Protein AF-A0A660U4E1-F1 (afdb_monomer)

pLDDT: mean 91.74, std 9.11, range [37.91, 98.62]

Mean predicted aligned error: 4.83 Å

Foldseek 3Di:
DKKFKFWDDDQQQVVCVVVDPDQWWKWFDDPPDTRATAGDPHSVVQRDPRTQWMWTAAQFKIWIWHQDPVGTTIMMMGPDDDPPTHTDDMFPDKDKDKDWPAADWDDDPPDIAGADPVDGDGDDNNDDEPNVWTWMWIWIFGAHPVRDTDDIGTHDIDTDDDD

Structure (mmCIF, N/CA/C/O backbone):
data_AF-A0A660U4E1-F1
#
_entry.id   AF-A0A660U4E1-F1
#
loop_
_atom_site.group_PDB
_atom_site.id
_atom_site.type_symbol
_atom_site.label_atom_id
_atom_site.label_alt_id
_atom_site.label_comp_id
_atom_site.label_asym_id
_atom_site.label_entity_id
_atom_site.label_seq_id
_atom_site.pdbx_PDB_ins_code
_atom_site.Cartn_x
_atom_site.Cartn_y
_atom_site.Cartn_z
_atom_site.occupancy
_atom_site.B_iso_or_equiv
_atom_site.auth_seq_id
_atom_site.auth_comp_id
_atom_site.auth_asym_id
_atom_site.auth_atom_id
_atom_site.pdbx_PDB_model_num
ATOM 1 N N . MET A 1 1 ? -12.658 -15.047 7.550 1.00 88.12 1 MET A N 1
ATOM 2 C CA . MET A 1 1 ? -11.634 -14.166 8.146 1.00 88.12 1 MET A CA 1
ATOM 3 C C . MET A 1 1 ? -12.230 -12.772 8.230 1.00 88.12 1 MET A C 1
ATOM 5 O O . MET A 1 1 ? -13.040 -12.444 7.369 1.00 88.12 1 MET A O 1
ATOM 9 N N . GLU A 1 2 ? -11.910 -12.009 9.270 1.00 95.44 2 GLU A N 1
ATOM 10 C CA . GLU A 1 2 ? -12.381 -10.628 9.425 1.00 95.44 2 GLU A CA 1
ATOM 11 C C . GLU A 1 2 ? -11.271 -9.651 9.053 1.00 95.44 2 GLU A C 1
ATOM 13 O O . GLU A 1 2 ? -10.095 -9.973 9.184 1.00 95.44 2 GLU A O 1
ATOM 18 N N . GLY A 1 3 ? -11.659 -8.467 8.593 1.00 97.81 3 GLY A N 1
ATOM 19 C CA . GLY A 1 3 ? -10.744 -7.383 8.268 1.00 97.81 3 GLY A CA 1
ATOM 20 C C . GLY A 1 3 ? -10.979 -6.205 9.198 1.00 97.81 3 GLY A C 1
ATOM 21 O O . GLY A 1 3 ? -12.121 -5.870 9.518 1.00 97.81 3 GLY A O 1
ATOM 22 N N . TYR A 1 4 ? -9.904 -5.551 9.605 1.00 98.56 4 TYR A N 1
ATOM 23 C CA . TYR A 1 4 ? -9.933 -4.379 10.465 1.00 98.56 4 TYR A CA 1
ATOM 24 C C . TYR A 1 4 ? -9.342 -3.184 9.727 1.00 98.56 4 TYR A C 1
ATOM 26 O O . TYR A 1 4 ? -8.356 -3.304 8.995 1.00 98.56 4 TYR A O 1
ATOM 34 N N . VAL A 1 5 ? -9.975 -2.029 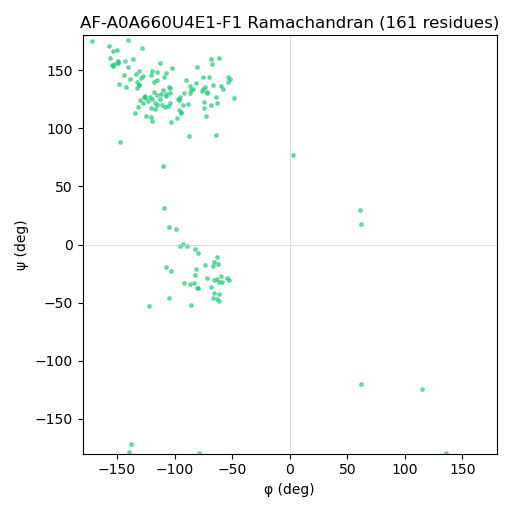9.912 1.00 98.44 5 VAL A N 1
ATOM 35 C CA . VAL A 1 5 ? -9.484 -0.738 9.437 1.00 98.44 5 VAL A CA 1
ATOM 36 C C . VAL A 1 5 ? -9.235 0.129 10.657 1.00 98.44 5 VAL A C 1
ATOM 38 O O . VAL A 1 5 ? -10.177 0.458 11.379 1.00 98.44 5 VAL A O 1
ATOM 41 N N . PHE A 1 6 ? -7.983 0.508 10.876 1.00 98.56 6 PHE A N 1
ATOM 42 C CA . PHE A 1 6 ? -7.576 1.357 11.989 1.00 98.56 6 PHE A CA 1
ATOM 43 C C . PHE A 1 6 ? -7.168 2.745 11.502 1.00 98.56 6 PHE A C 1
ATOM 45 O O . PHE A 1 6 ? -6.560 2.872 10.438 1.00 98.56 6 PHE A O 1
ATOM 52 N N . LYS A 1 7 ? -7.479 3.781 12.281 1.00 97.81 7 LYS A N 1
ATOM 53 C CA . LYS A 1 7 ? -6.928 5.127 12.111 1.00 97.81 7 LYS A CA 1
ATOM 54 C C . LYS A 1 7 ? -5.599 5.202 12.847 1.00 97.81 7 LYS A C 1
ATOM 56 O O . LYS A 1 7 ? -5.507 4.791 14.004 1.00 97.81 7 LYS A O 1
ATOM 61 N N . LEU A 1 8 ? -4.590 5.738 12.175 1.00 97.00 8 LEU A N 1
ATOM 62 C CA . LEU A 1 8 ? -3.287 6.006 12.767 1.00 97.00 8 LEU A CA 1
ATOM 63 C C . LEU A 1 8 ? -3.036 7.516 12.775 1.00 97.00 8 LEU A C 1
ATOM 65 O O . LEU A 1 8 ? -3.490 8.242 11.888 1.00 97.00 8 LEU A O 1
ATOM 69 N N . GLU A 1 9 ? -2.293 7.966 13.778 1.00 94.75 9 GLU A N 1
ATOM 70 C CA . GLU A 1 9 ? -1.783 9.329 13.908 1.00 94.75 9 GLU A CA 1
ATOM 71 C C . GLU A 1 9 ? -0.275 9.248 14.150 1.00 94.75 9 GLU A C 1
ATOM 73 O O . GLU A 1 9 ? 0.195 8.305 14.789 1.00 94.75 9 GLU A O 1
ATOM 78 N N . GLY A 1 10 ? 0.477 10.206 13.614 1.00 94.00 10 GLY A N 1
ATOM 79 C CA . GLY A 1 10 ? 1.934 10.233 13.721 1.00 94.00 10 GLY A CA 1
ATOM 80 C C . GLY A 1 10 ? 2.619 10.571 12.404 1.00 94.00 10 GLY A C 1
ATOM 81 O O . GLY A 1 10 ? 1.968 10.810 11.380 1.00 94.00 10 GLY A O 1
ATOM 82 N N . ASP A 1 11 ? 3.947 10.600 12.453 1.00 95.25 11 ASP A N 1
ATOM 83 C CA . ASP A 1 11 ? 4.773 10.822 11.277 1.00 95.25 11 ASP A CA 1
ATOM 84 C C . ASP A 1 11 ? 4.755 9.582 10.353 1.00 95.25 11 ASP A C 1
ATOM 86 O O . ASP A 1 11 ? 4.950 8.457 10.821 1.00 95.25 11 ASP A O 1
ATOM 90 N N . PRO A 1 12 ? 4.514 9.733 9.036 1.00 95.75 12 PRO A N 1
ATOM 91 C CA . PRO A 1 12 ? 4.459 8.589 8.133 1.00 95.75 12 PRO A CA 1
ATOM 92 C C . PRO A 1 12 ? 5.760 7.783 8.026 1.00 95.75 12 PRO A C 1
ATOM 94 O O . PRO A 1 12 ? 5.678 6.577 7.814 1.00 95.75 12 PRO A O 1
ATOM 97 N N . VAL A 1 13 ? 6.936 8.408 8.148 1.00 96.50 13 VAL A N 1
ATOM 98 C CA . VAL A 1 13 ? 8.230 7.703 8.100 1.00 96.50 13 VAL A CA 1
ATOM 99 C C . VAL A 1 13 ? 8.357 6.796 9.316 1.00 96.50 13 VAL A C 1
ATOM 101 O O . VAL A 1 13 ? 8.695 5.620 9.166 1.00 96.50 13 VAL A O 1
ATOM 104 N N . GLU A 1 14 ? 8.030 7.317 10.499 1.00 96.62 14 GLU A N 1
ATOM 105 C CA . GLU A 1 14 ? 8.022 6.544 11.744 1.00 96.62 14 GLU A CA 1
ATOM 106 C C . GLU A 1 14 ? 7.023 5.386 11.668 1.00 96.62 14 GLU A C 1
ATOM 108 O O . GLU A 1 14 ? 7.394 4.241 11.918 1.00 96.62 14 GLU A O 1
ATOM 113 N N . LEU A 1 15 ? 5.786 5.652 11.232 1.00 96.81 15 LEU A N 1
ATOM 114 C CA . LEU A 1 15 ? 4.754 4.621 11.101 1.00 96.81 15 LEU A CA 1
ATOM 115 C C . LEU A 1 15 ? 5.147 3.522 10.111 1.00 96.81 15 LEU A C 1
ATOM 117 O O . LEU A 1 15 ? 4.925 2.349 10.392 1.00 96.81 15 LEU A O 1
ATOM 121 N N . ILE A 1 16 ? 5.723 3.868 8.956 1.00 97.12 16 ILE A N 1
ATOM 122 C CA . ILE A 1 16 ? 6.190 2.866 7.988 1.00 97.12 16 ILE A CA 1
ATOM 123 C C . ILE A 1 16 ? 7.310 2.023 8.602 1.00 97.12 16 ILE A C 1
ATOM 125 O O . ILE A 1 16 ? 7.265 0.800 8.510 1.00 97.12 16 ILE A O 1
ATOM 129 N N . SER A 1 17 ? 8.285 2.667 9.243 1.00 95.38 17 SER A N 1
ATOM 130 C CA . SER A 1 17 ? 9.443 1.981 9.829 1.00 95.38 17 SER A CA 1
ATOM 131 C C . SER A 1 17 ? 9.057 1.068 10.993 1.00 95.38 17 SER A C 1
ATOM 133 O O . SER A 1 17 ? 9.707 0.061 11.232 1.00 95.38 17 SER A O 1
ATOM 135 N N . GLU A 1 18 ? 8.002 1.420 11.723 1.00 94.81 18 GLU A N 1
ATOM 136 C CA . GLU A 1 18 ? 7.478 0.625 12.830 1.00 94.81 18 GLU A CA 1
ATOM 137 C C . GLU A 1 18 ? 6.591 -0.536 12.358 1.00 94.81 18 GLU A C 1
ATOM 139 O O . GLU A 1 18 ? 6.586 -1.610 12.957 1.00 94.81 18 GLU A O 1
ATOM 144 N N . LEU A 1 19 ? 5.793 -0.319 11.310 1.00 95.62 19 LEU A N 1
ATOM 145 C CA . LEU A 1 19 ? 4.820 -1.304 10.843 1.00 95.62 19 LEU A CA 1
ATOM 146 C C . LEU A 1 19 ? 5.426 -2.380 9.950 1.00 95.62 19 LEU A C 1
ATOM 148 O O . LEU A 1 19 ? 4.824 -3.449 9.856 1.00 95.62 19 LEU A O 1
ATOM 152 N N . PHE A 1 20 ? 6.529 -2.101 9.262 1.00 95.12 20 PHE A N 1
ATOM 153 C CA . PHE A 1 20 ? 7.070 -2.982 8.234 1.00 95.12 20 PHE A CA 1
ATOM 154 C C . PHE A 1 20 ? 8.532 -3.327 8.525 1.00 95.12 20 PHE A C 1
ATOM 156 O O . PHE A 1 20 ? 9.413 -2.484 8.380 1.00 95.12 20 PHE A O 1
ATOM 163 N N . ASP A 1 21 ? 8.776 -4.591 8.879 1.00 79.50 21 ASP A N 1
ATOM 164 C CA . ASP A 1 21 ? 10.114 -5.108 9.194 1.00 79.50 21 ASP A CA 1
ATOM 165 C C . ASP A 1 21 ? 10.937 -5.435 7.930 1.00 79.50 21 ASP A C 1
ATOM 167 O O . ASP A 1 21 ? 12.146 -5.206 7.885 1.00 79.50 21 ASP A O 1
ATOM 171 N N . GLU A 1 22 ? 10.290 -5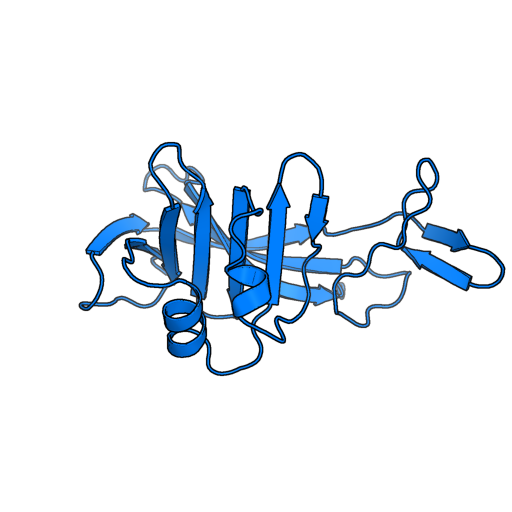.965 6.882 1.00 79.50 22 GLU A N 1
ATOM 172 C CA . GLU A 1 22 ? 10.940 -6.413 5.644 1.00 79.50 22 GLU A CA 1
ATOM 173 C C . GLU A 1 22 ? 10.404 -5.654 4.425 1.00 79.50 22 GLU A C 1
ATOM 175 O O . GLU A 1 22 ? 9.223 -5.748 4.098 1.00 79.50 22 GLU A O 1
ATOM 180 N N . ARG A 1 23 ? 11.307 -4.915 3.758 1.00 87.62 23 ARG A N 1
ATOM 181 C CA . ARG A 1 23 ? 11.184 -4.212 2.460 1.00 87.62 23 ARG A CA 1
ATOM 182 C C . ARG A 1 23 ? 9.783 -4.301 1.812 1.00 87.62 23 ARG A C 1
ATOM 184 O O . ARG A 1 23 ? 9.599 -5.069 0.858 1.00 87.62 23 ARG A O 1
ATOM 191 N N . PRO A 1 24 ? 8.797 -3.525 2.300 1.00 96.12 24 PRO A N 1
ATOM 192 C CA . PRO A 1 24 ? 7.418 -3.647 1.849 1.00 96.12 24 PRO A CA 1
ATOM 193 C C . PRO A 1 24 ? 7.292 -3.192 0.400 1.00 96.12 24 PRO A C 1
ATOM 195 O O . PRO A 1 24 ? 8.121 -2.438 -0.113 1.00 96.12 24 PRO A O 1
ATOM 198 N N . PHE A 1 25 ? 6.229 -3.608 -0.279 1.00 96.88 25 PHE A N 1
ATOM 199 C CA . PHE A 1 25 ? 5.884 -2.993 -1.552 1.00 96.88 25 PHE A CA 1
ATOM 200 C C . PHE A 1 25 ? 5.149 -1.685 -1.314 1.00 96.88 25 PHE A C 1
ATOM 202 O O . PHE A 1 25 ? 4.449 -1.499 -0.321 1.00 96.88 25 PHE A O 1
ATOM 209 N N . TRP A 1 26 ? 5.263 -0.773 -2.267 1.00 97.88 26 TRP A N 1
ATOM 210 C CA . TRP A 1 26 ? 4.489 0.449 -2.233 1.00 97.88 26 TRP A CA 1
ATOM 211 C C . TRP A 1 26 ? 4.172 0.955 -3.628 1.00 97.88 26 TRP A C 1
ATOM 213 O O . TRP A 1 26 ? 4.861 0.650 -4.601 1.00 97.88 26 TRP A O 1
ATOM 223 N N . PHE A 1 27 ? 3.117 1.750 -3.718 1.00 97.19 27 PHE A N 1
ATOM 224 C CA . PHE A 1 27 ? 2.838 2.576 -4.882 1.00 97.19 27 PHE A CA 1
ATOM 225 C C . PHE A 1 27 ? 2.244 3.903 -4.436 1.00 97.19 27 PHE A C 1
ATOM 227 O O . PHE A 1 27 ? 1.660 4.019 -3.355 1.00 97.19 27 PHE A O 1
ATOM 234 N N . ALA A 1 28 ? 2.356 4.902 -5.302 1.00 97.62 28 ALA A N 1
ATOM 235 C CA . ALA A 1 28 ? 1.821 6.220 -5.027 1.00 97.62 28 ALA A CA 1
ATOM 236 C C . ALA A 1 28 ? 1.395 6.924 -6.309 1.00 97.62 28 ALA A C 1
ATOM 238 O O . ALA A 1 28 ? 1.883 6.622 -7.402 1.00 97.62 28 ALA A O 1
ATOM 239 N N . TRP A 1 29 ? 0.479 7.873 -6.185 1.00 96.44 29 TRP A N 1
ATOM 240 C CA . TRP A 1 29 ? 0.138 8.748 -7.295 1.00 96.44 29 TRP A CA 1
ATOM 241 C C . TRP A 1 29 ? -0.289 10.130 -6.813 1.00 96.44 29 TRP A C 1
ATOM 243 O O . TRP A 1 29 ? -0.674 10.330 -5.659 1.00 96.44 29 TRP A O 1
ATOM 253 N N . ASN A 1 30 ? -0.171 11.081 -7.724 1.00 95.62 30 ASN A N 1
ATOM 254 C CA . ASN A 1 30 ? -0.824 12.378 -7.686 1.00 95.62 30 ASN A CA 1
ATOM 255 C C . ASN A 1 30 ? -1.298 12.716 -9.109 1.00 95.62 30 ASN A C 1
ATOM 257 O O . ASN A 1 30 ? -1.087 11.928 -10.036 1.00 95.62 30 ASN A O 1
ATOM 261 N N . GLU A 1 31 ? -1.900 13.884 -9.302 1.00 92.62 31 GLU A N 1
ATOM 262 C CA . GLU A 1 31 ? -2.397 14.319 -10.617 1.00 92.62 31 GLU A CA 1
ATOM 263 C C . GLU A 1 31 ? -1.349 14.266 -11.755 1.00 92.62 31 GLU A C 1
ATOM 265 O O . GLU A 1 31 ? -1.693 14.007 -12.906 1.00 92.62 31 GLU A O 1
ATOM 270 N N . LEU A 1 32 ? -0.063 14.462 -11.448 1.00 92.00 32 LEU A N 1
ATOM 271 C CA . LEU A 1 32 ? 1.016 14.606 -12.434 1.00 92.00 32 LEU A CA 1
ATOM 272 C C . LEU A 1 32 ? 1.894 13.357 -12.596 1.00 92.00 32 LEU A C 1
ATOM 274 O O . LEU A 1 32 ? 2.576 13.205 -13.612 1.00 92.00 32 LEU A O 1
ATOM 278 N N . LYS A 1 33 ? 1.939 12.472 -11.596 1.00 91.75 33 LYS A N 1
ATOM 279 C CA . LYS A 1 33 ? 2.855 11.326 -11.559 1.00 91.75 33 LYS A CA 1
ATOM 280 C C . LYS A 1 33 ? 2.229 10.094 -10.917 1.00 91.75 33 LYS A C 1
ATOM 282 O O . LYS A 1 33 ? 1.511 10.156 -9.926 1.00 91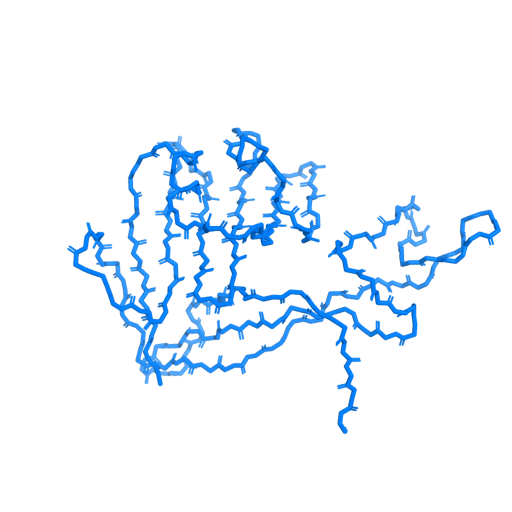.75 33 LYS A O 1
ATOM 287 N N . ILE A 1 34 ? 2.625 8.942 -11.453 1.00 91.56 34 ILE A N 1
ATOM 288 C CA . ILE A 1 34 ? 2.345 7.617 -10.896 1.00 91.56 34 ILE A CA 1
ATOM 289 C C . ILE A 1 34 ? 3.681 6.919 -10.631 1.00 91.56 34 ILE A C 1
ATOM 291 O O . ILE A 1 34 ? 4.517 6.795 -11.539 1.00 91.56 34 ILE A O 1
ATOM 295 N N . LYS A 1 35 ? 3.848 6.446 -9.394 1.00 94.50 35 LYS A N 1
ATOM 296 C CA . LYS A 1 35 ? 4.833 5.450 -8.974 1.00 94.50 35 LYS A CA 1
ATOM 297 C C . LYS A 1 35 ? 4.149 4.087 -9.015 1.00 94.50 35 LYS A C 1
ATOM 299 O O . LYS A 1 35 ? 3.207 3.839 -8.266 1.00 94.50 35 LYS A O 1
ATOM 304 N N . LEU A 1 36 ? 4.595 3.228 -9.929 1.00 94.12 36 LEU A N 1
ATOM 305 C CA . LEU A 1 36 ? 4.105 1.853 -10.013 1.00 94.12 36 LEU A CA 1
ATOM 306 C C . LEU A 1 36 ? 4.554 1.048 -8.785 1.00 94.12 36 LEU A C 1
ATOM 308 O O . LEU A 1 36 ? 5.572 1.408 -8.188 1.00 94.12 36 LEU A O 1
ATOM 312 N N . PRO A 1 37 ? 3.825 -0.029 -8.433 1.00 94.56 37 PRO A N 1
ATOM 313 C CA . PRO A 1 37 ? 4.223 -0.931 -7.364 1.00 94.56 37 PRO A CA 1
ATOM 314 C C . PRO A 1 37 ? 5.683 -1.358 -7.484 1.00 94.56 37 PRO A C 1
ATOM 316 O O . PRO A 1 37 ? 6.087 -1.858 -8.527 1.00 94.56 37 PRO A O 1
ATOM 319 N N . SER A 1 38 ? 6.466 -1.163 -6.432 1.00 94.44 38 SER A N 1
ATOM 320 C CA . SER A 1 38 ? 7.836 -1.666 -6.321 1.00 94.44 38 SER A CA 1
ATOM 321 C C . SER A 1 38 ? 8.194 -1.858 -4.849 1.00 94.44 38 SER A C 1
ATOM 323 O O . SER A 1 38 ? 7.491 -1.313 -3.996 1.00 94.44 38 SER A O 1
ATOM 325 N N . PRO A 1 39 ? 9.286 -2.566 -4.525 1.00 95.44 39 PRO A N 1
ATOM 326 C CA . PRO A 1 39 ? 9.847 -2.524 -3.181 1.00 95.44 39 PRO A CA 1
ATOM 327 C C . PRO A 1 39 ? 10.114 -1.077 -2.729 1.00 95.44 39 PRO A C 1
ATOM 329 O O . PRO A 1 39 ? 10.444 -0.212 -3.551 1.00 95.44 39 PRO A O 1
ATOM 332 N N . LEU A 1 40 ? 9.908 -0.816 -1.440 1.00 95.62 40 LEU A N 1
ATOM 333 C CA . LEU A 1 40 ? 10.193 0.444 -0.763 1.00 95.62 40 LEU A CA 1
ATOM 334 C C . LEU A 1 40 ? 11.577 0.352 -0.127 1.00 95.62 40 LEU A C 1
ATOM 336 O O . LEU A 1 40 ? 11.785 -0.443 0.786 1.00 95.62 40 LEU A O 1
ATOM 340 N N . ASP A 1 41 ? 12.507 1.159 -0.627 1.00 92.06 41 ASP A N 1
ATOM 341 C CA . ASP A 1 41 ? 13.885 1.202 -0.125 1.00 92.06 41 ASP A CA 1
ATOM 342 C C . ASP A 1 41 ? 14.076 2.259 0.964 1.00 92.06 41 ASP A C 1
ATOM 344 O O . ASP A 1 41 ? 14.853 2.058 1.893 1.00 92.06 41 ASP A O 1
ATOM 348 N N . ASP A 1 42 ? 13.347 3.370 0.858 1.00 94.31 42 ASP A N 1
ATOM 349 C CA . ASP A 1 42 ? 13.407 4.493 1.788 1.00 94.31 42 ASP A CA 1
ATOM 350 C C . ASP A 1 42 ? 11.983 4.951 2.152 1.00 94.31 42 ASP A C 1
ATOM 352 O O . ASP A 1 42 ? 11.273 5.485 1.289 1.00 94.31 42 ASP A O 1
ATOM 356 N N . PRO A 1 43 ? 11.546 4.787 3.417 1.00 95.50 43 PRO A N 1
ATOM 357 C CA . PRO A 1 43 ? 10.250 5.272 3.884 1.00 95.50 43 PRO A CA 1
ATOM 358 C C . PRO A 1 43 ? 10.007 6.766 3.629 1.00 95.50 43 PRO A C 1
ATOM 360 O O . PRO A 1 43 ? 8.859 7.168 3.413 1.00 95.50 43 PRO A O 1
ATOM 363 N N . ALA A 1 44 ? 11.060 7.591 3.582 1.00 95.69 44 ALA A N 1
ATOM 364 C CA . ALA A 1 44 ? 10.930 9.012 3.283 1.00 95.69 44 ALA A CA 1
ATOM 365 C C . ALA A 1 44 ? 10.374 9.263 1.872 1.00 95.69 44 ALA A C 1
ATOM 367 O O . ALA A 1 44 ? 9.647 10.237 1.673 1.00 95.69 44 ALA A O 1
ATOM 368 N N . GLU A 1 45 ? 10.626 8.375 0.900 1.00 94.81 45 GLU A N 1
ATOM 369 C CA . GLU A 1 45 ? 10.088 8.495 -0.462 1.00 94.81 45 GLU A CA 1
ATOM 370 C C . GLU A 1 45 ? 8.557 8.346 -0.487 1.00 94.81 45 GLU A C 1
ATOM 372 O O . GLU A 1 45 ? 7.853 9.113 -1.158 1.00 94.81 45 GLU A O 1
ATOM 377 N N . ALA A 1 46 ? 8.040 7.389 0.286 1.00 94.75 46 ALA A N 1
ATOM 378 C CA . ALA A 1 46 ? 6.610 7.161 0.466 1.00 94.75 46 ALA A CA 1
ATOM 379 C C . ALA A 1 46 ? 5.955 8.261 1.319 1.00 94.75 46 ALA A C 1
ATOM 381 O O . ALA A 1 46 ? 4.791 8.592 1.111 1.00 94.75 46 ALA A O 1
ATOM 382 N N . ALA A 1 47 ? 6.697 8.887 2.235 1.00 93.25 47 ALA A N 1
ATOM 383 C CA . ALA A 1 47 ? 6.192 9.950 3.101 1.00 93.25 47 ALA A CA 1
ATOM 384 C C . ALA A 1 47 ? 6.168 11.352 2.457 1.00 93.25 47 ALA A C 1
ATOM 386 O O . ALA A 1 47 ? 5.659 12.294 3.073 1.00 93.25 47 ALA A O 1
ATOM 387 N N . ARG A 1 48 ? 6.660 11.529 1.223 1.00 92.75 48 ARG A N 1
ATOM 388 C CA . ARG A 1 48 ? 6.711 12.840 0.539 1.00 92.75 48 ARG A CA 1
ATOM 389 C C . ARG A 1 48 ? 5.342 13.506 0.394 1.00 92.75 48 ARG A C 1
ATOM 391 O O . A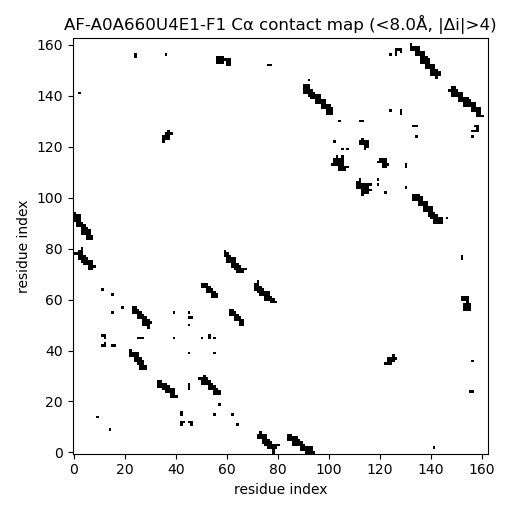RG A 1 48 ? 4.375 12.878 -0.033 1.00 92.75 48 ARG A O 1
ATOM 398 N N . GLU A 1 49 ? 5.267 14.800 0.705 1.00 88.00 49 GLU A N 1
ATOM 399 C CA . GLU A 1 49 ? 4.027 15.607 0.689 1.00 88.00 49 GLU A CA 1
ATOM 400 C C . GLU A 1 49 ? 3.396 15.808 -0.692 1.00 88.00 49 GLU A C 1
ATOM 402 O O . GLU A 1 49 ? 2.227 16.185 -0.800 1.00 88.00 49 GLU A O 1
ATOM 407 N N . ASP A 1 50 ? 4.148 15.528 -1.755 1.00 92.62 50 ASP A N 1
ATOM 408 C CA . ASP A 1 50 ? 3.672 15.672 -3.123 1.00 92.62 50 ASP A CA 1
ATOM 409 C C . ASP A 1 50 ? 2.790 14.507 -3.594 1.00 92.62 50 ASP A C 1
ATOM 411 O O . ASP A 1 50 ? 2.207 14.605 -4.669 1.00 92.62 50 ASP A O 1
ATOM 415 N N . TRP A 1 51 ? 2.654 13.426 -2.822 1.00 96.31 51 TRP A N 1
ATOM 416 C CA . TRP A 1 51 ? 1.722 12.340 -3.129 1.00 96.31 51 TRP A CA 1
ATOM 417 C C . TRP A 1 51 ? 0.302 12.632 -2.631 1.00 96.31 51 TRP A C 1
ATOM 419 O O . TRP A 1 51 ? 0.103 12.994 -1.470 1.00 96.31 51 TRP A O 1
ATOM 429 N N . ASP A 1 52 ? -0.694 12.393 -3.487 1.00 97.00 52 ASP A N 1
ATOM 430 C CA . ASP A 1 52 ? -2.107 12.471 -3.096 1.00 97.00 52 ASP A CA 1
ATOM 431 C C . ASP A 1 52 ? -2.566 11.169 -2.430 1.00 97.00 52 ASP A C 1
ATOM 433 O O . ASP A 1 52 ? -3.387 11.176 -1.509 1.00 97.00 52 ASP A O 1
ATOM 437 N N . LEU A 1 53 ? -2.008 10.041 -2.870 1.00 97.38 53 LEU A N 1
ATOM 438 C CA . LEU A 1 53 ? -2.248 8.727 -2.296 1.00 97.38 53 LEU A CA 1
ATOM 439 C C . LEU A 1 53 ? -0.964 7.911 -2.292 1.00 97.38 53 LEU A C 1
ATOM 441 O O . LEU A 1 53 ? -0.274 7.816 -3.306 1.00 97.38 53 LEU A O 1
ATOM 445 N N . VAL A 1 54 ? -0.718 7.253 -1.168 1.00 98.31 54 VAL A N 1
ATOM 446 C CA . VAL A 1 54 ? 0.371 6.303 -0.962 1.00 98.31 54 VAL A CA 1
ATOM 447 C C . VAL A 1 54 ? -0.214 5.046 -0.346 1.00 98.31 54 VAL A C 1
ATOM 449 O O . VAL A 1 54 ? -1.056 5.118 0.557 1.00 98.31 54 VAL A O 1
ATOM 452 N N . ARG A 1 55 ? 0.227 3.889 -0.832 1.00 98.38 55 ARG A N 1
ATOM 453 C CA . ARG A 1 55 ? -0.009 2.605 -0.177 1.00 98.38 55 ARG A CA 1
ATOM 454 C C . ARG A 1 55 ? 1.309 1.904 0.041 1.00 98.38 55 ARG A C 1
ATOM 456 O O . ARG A 1 55 ? 2.043 1.737 -0.925 1.00 98.38 55 ARG A O 1
ATOM 463 N N . VAL A 1 56 ? 1.555 1.476 1.269 1.00 98.44 56 VAL A N 1
ATOM 464 C CA . VAL A 1 56 ? 2.683 0.625 1.657 1.00 98.44 56 VAL A CA 1
ATOM 465 C C . VAL A 1 56 ? 2.093 -0.668 2.194 1.00 98.44 56 VAL A C 1
ATOM 467 O O . VAL A 1 56 ? 1.137 -0.615 2.964 1.00 98.44 56 VAL A O 1
ATOM 470 N N . PHE A 1 57 ? 2.571 -1.817 1.739 1.00 98.06 57 PHE A N 1
ATOM 471 C CA . PHE A 1 57 ? 1.929 -3.089 2.035 1.00 98.06 57 PHE A CA 1
ATOM 472 C C . PHE A 1 57 ? 2.880 -4.280 2.006 1.00 98.06 57 PHE A C 1
ATOM 474 O O . PHE A 1 57 ? 3.877 -4.298 1.281 1.00 98.06 57 PHE A O 1
ATOM 481 N N . ASP A 1 58 ? 2.490 -5.296 2.765 1.00 96.88 58 ASP A N 1
ATOM 482 C CA . ASP A 1 58 ? 3.060 -6.636 2.789 1.00 96.88 58 ASP A CA 1
ATOM 483 C C . ASP A 1 58 ? 1.932 -7.684 2.859 1.00 96.88 58 ASP A C 1
ATOM 485 O O . ASP A 1 58 ? 0.738 -7.371 2.764 1.00 96.88 58 ASP A O 1
ATOM 489 N N . ASP A 1 59 ? 2.297 -8.951 3.052 1.00 95.56 59 ASP A N 1
ATOM 490 C CA . ASP A 1 59 ? 1.332 -10.047 3.085 1.00 95.56 59 ASP A CA 1
ATOM 491 C C . ASP A 1 59 ? 0.263 -9.901 4.187 1.00 95.56 59 ASP A C 1
ATOM 493 O O . ASP A 1 59 ? -0.857 -10.377 3.993 1.00 95.56 59 ASP A O 1
ATOM 497 N N . GLY A 1 60 ? 0.543 -9.208 5.296 1.00 95.88 60 GLY A N 1
ATOM 498 C CA . GLY A 1 60 ? -0.342 -9.098 6.463 1.00 95.88 60 GLY A CA 1
ATOM 499 C C . GLY A 1 60 ? -1.018 -7.738 6.664 1.00 95.88 60 GLY A C 1
ATOM 500 O O . GLY A 1 60 ? -2.017 -7.652 7.387 1.00 95.88 60 GLY A O 1
ATOM 501 N N . ARG A 1 61 ? -0.510 -6.658 6.059 1.00 96.94 61 ARG A N 1
ATOM 502 C CA . ARG A 1 61 ? -1.039 -5.307 6.300 1.00 96.94 61 ARG A CA 1
ATOM 503 C C . ARG A 1 61 ? -0.841 -4.345 5.127 1.00 96.94 61 ARG A C 1
ATOM 505 O O . ARG A 1 61 ? 0.062 -4.489 4.313 1.00 96.94 61 ARG A O 1
ATOM 512 N N . GLU A 1 62 ? -1.696 -3.328 5.051 1.00 98.50 62 GLU A N 1
ATOM 513 C CA . GLU A 1 62 ? -1.568 -2.192 4.129 1.00 98.50 62 GLU A CA 1
ATOM 514 C C . GLU A 1 62 ? -1.771 -0.883 4.889 1.00 98.50 62 GLU A C 1
ATOM 516 O O . GLU A 1 62 ? -2.858 -0.614 5.403 1.00 98.50 62 GLU A O 1
ATOM 521 N N . LEU A 1 63 ? -0.748 -0.037 4.899 1.00 98.50 63 LEU A N 1
ATOM 522 C CA . LEU A 1 63 ? -0.837 1.349 5.324 1.00 98.50 63 LEU A CA 1
ATOM 523 C C . LEU A 1 63 ? -1.259 2.214 4.134 1.00 98.50 63 LEU A C 1
ATOM 525 O O . LEU A 1 63 ? -0.662 2.159 3.057 1.00 98.50 63 LEU A O 1
ATOM 529 N N . ARG A 1 64 ? -2.273 3.054 4.329 1.00 98.19 64 ARG A N 1
ATOM 530 C CA . ARG A 1 64 ? -2.716 4.056 3.360 1.00 98.19 64 ARG A CA 1
ATOM 531 C C . ARG A 1 64 ? -2.506 5.437 3.922 1.00 98.19 64 ARG A C 1
ATOM 533 O O . ARG A 1 64 ? -3.023 5.750 4.988 1.00 98.19 64 ARG A O 1
ATOM 540 N N . ILE A 1 65 ? -1.847 6.280 3.146 1.00 97.94 65 ILE A N 1
ATOM 541 C CA . ILE A 1 65 ? -1.705 7.700 3.438 1.00 97.94 65 ILE A CA 1
ATOM 542 C C . ILE A 1 65 ? -2.404 8.436 2.304 1.00 97.94 65 ILE A C 1
ATOM 544 O O . ILE A 1 65 ? -2.090 8.235 1.131 1.00 97.94 65 ILE A O 1
ATOM 548 N N . VAL A 1 66 ? -3.398 9.247 2.645 1.00 96.88 66 VAL A N 1
ATOM 549 C CA . VAL A 1 66 ? -4.196 9.989 1.666 1.00 96.88 66 VAL A CA 1
ATOM 550 C C . VAL A 1 66 ? -4.178 11.458 2.036 1.00 96.88 66 VAL A C 1
ATOM 552 O O . VAL A 1 66 ? -4.516 11.820 3.166 1.00 96.88 66 VAL A O 1
ATOM 555 N N . LYS A 1 67 ? -3.802 12.302 1.079 1.00 95.25 67 LYS A N 1
ATOM 556 C CA . LYS A 1 67 ? -3.843 13.751 1.221 1.00 95.25 67 LYS A CA 1
ATOM 557 C C . LYS A 1 67 ? -5.289 14.229 1.328 1.00 95.25 67 LYS A C 1
ATOM 559 O O . LYS A 1 67 ? -6.181 13.767 0.617 1.00 95.25 67 LYS A O 1
ATOM 564 N N . ARG A 1 68 ? -5.521 15.155 2.248 1.00 92.31 68 ARG A N 1
ATOM 565 C CA . ARG A 1 68 ? -6.796 15.819 2.524 1.00 92.31 68 ARG A CA 1
ATOM 566 C C . ARG A 1 68 ? -6.576 17.330 2.510 1.00 92.31 68 ARG A C 1
ATOM 568 O O . ARG A 1 68 ? -5.440 17.796 2.502 1.00 92.31 68 ARG A O 1
ATOM 575 N N . SER A 1 69 ? -7.664 18.095 2.529 1.00 87.38 69 SER A N 1
ATOM 576 C CA . SER A 1 69 ? -7.603 19.558 2.642 1.00 87.38 69 SER A CA 1
ATOM 577 C C . SER A 1 69 ? -6.884 20.025 3.914 1.00 87.38 69 SER A C 1
ATOM 579 O O . SER A 1 69 ? -6.214 21.048 3.883 1.00 87.38 69 SER A O 1
ATOM 581 N N . GLU A 1 70 ? -6.986 19.259 5.005 1.00 86.00 70 GLU A N 1
ATOM 582 C CA . GLU A 1 70 ? -6.425 19.583 6.328 1.00 86.00 70 GLU A CA 1
ATOM 583 C C . GLU A 1 70 ? -5.232 18.682 6.708 1.00 86.00 70 GLU A C 1
ATOM 585 O O . GLU A 1 70 ? -5.022 18.363 7.873 1.00 86.00 70 GLU A O 1
ATOM 590 N N . GLY A 1 71 ? -4.453 18.222 5.723 1.00 88.56 71 GLY A N 1
ATOM 591 C CA . GLY A 1 71 ? -3.267 17.391 5.955 1.00 88.56 71 GLY A CA 1
ATOM 592 C C . GLY A 1 71 ? -3.418 15.981 5.395 1.00 88.56 71 GLY A C 1
ATOM 593 O O . GLY A 1 71 ? -3.650 15.808 4.198 1.00 88.56 71 GLY A O 1
ATOM 594 N N . ARG A 1 72 ? -3.245 14.951 6.230 1.00 92.44 72 ARG A N 1
ATOM 595 C CA . ARG A 1 72 ? -3.239 13.543 5.798 1.00 92.44 72 ARG A CA 1
ATOM 596 C C . ARG A 1 72 ? -4.139 12.680 6.663 1.00 92.44 72 ARG A C 1
ATOM 598 O O . ARG A 1 72 ? -4.108 12.764 7.883 1.00 92.44 72 ARG A O 1
ATOM 605 N N . SER A 1 73 ? -4.895 11.797 6.017 1.00 95.62 73 SER A N 1
ATOM 606 C CA . SER A 1 73 ? -5.544 10.674 6.692 1.00 95.62 73 SER A CA 1
ATOM 607 C C . SER A 1 73 ? -4.686 9.428 6.524 1.00 95.62 73 SER A C 1
ATOM 609 O O . SER A 1 73 ? -4.401 9.053 5.381 1.00 95.62 73 SER A O 1
ATOM 611 N N . ILE A 1 74 ? -4.319 8.793 7.637 1.00 97.56 74 ILE A N 1
ATOM 612 C CA . ILE A 1 74 ? -3.544 7.553 7.659 1.00 97.56 74 ILE A CA 1
ATOM 613 C C . ILE A 1 74 ? -4.429 6.431 8.198 1.00 97.56 74 ILE A C 1
ATOM 615 O O . ILE A 1 74 ? -5.011 6.556 9.277 1.00 97.56 74 ILE A O 1
ATOM 619 N N . CYS A 1 75 ? -4.559 5.342 7.443 1.00 97.88 75 CYS A N 1
ATOM 620 C CA . CYS A 1 75 ? -5.249 4.151 7.923 1.00 97.88 75 CYS A CA 1
ATOM 621 C C . CYS A 1 75 ? -4.473 2.871 7.641 1.00 97.88 75 CYS A C 1
ATOM 623 O O . CYS A 1 75 ? -3.801 2.749 6.620 1.00 97.88 75 CYS A O 1
ATOM 625 N N . LEU A 1 76 ? -4.597 1.916 8.554 1.00 98.56 76 LEU A N 1
ATOM 626 C CA . LEU A 1 76 ? -4.029 0.584 8.437 1.00 98.56 76 LEU A CA 1
ATOM 627 C C . LEU A 1 76 ? -5.150 -0.414 8.179 1.00 98.56 76 LEU A C 1
ATOM 629 O O . LEU A 1 76 ? -6.145 -0.439 8.903 1.00 98.56 76 LEU A O 1
ATOM 633 N N . LEU A 1 77 ? -4.982 -1.240 7.155 1.00 98.62 77 LEU A N 1
ATOM 634 C CA . LEU A 1 77 ? -5.834 -2.386 6.886 1.00 98.62 77 LEU A CA 1
ATOM 635 C C . LEU A 1 77 ? -5.059 -3.653 7.211 1.00 98.62 77 LEU A C 1
ATOM 637 O O . LEU A 1 77 ? -3.960 -3.845 6.699 1.00 98.62 77 LEU A O 1
ATOM 641 N N . THR A 1 78 ? -5.646 -4.522 8.022 1.00 98.00 78 THR A N 1
ATOM 642 C CA . THR A 1 78 ? -5.054 -5.813 8.392 1.00 98.00 78 THR A CA 1
ATOM 643 C C . THR A 1 78 ? -6.151 -6.782 8.820 1.00 98.00 78 THR A C 1
ATOM 645 O O . THR A 1 78 ? -7.272 -6.363 9.112 1.00 98.00 78 THR A O 1
ATOM 648 N N . GLU A 1 79 ? -5.865 -8.074 8.802 1.00 97.56 79 GLU A N 1
ATOM 649 C CA . GLU A 1 79 ? -6.725 -9.115 9.358 1.00 97.56 79 GLU A CA 1
ATOM 650 C C . GLU A 1 79 ? -6.361 -9.454 10.818 1.00 97.56 79 GLU A C 1
ATOM 652 O O . GLU A 1 79 ? -7.026 -10.277 11.449 1.00 97.56 79 GLU A O 1
ATOM 657 N N . GLU A 1 80 ? -5.354 -8.780 11.387 1.00 95.88 80 GLU A N 1
ATOM 658 C CA . GLU A 1 80 ? -4.970 -8.900 12.794 1.00 95.88 80 GLU A CA 1
ATOM 659 C C . GLU A 1 80 ? -5.620 -7.801 13.657 1.00 95.88 80 GLU A C 1
ATOM 661 O O . GLU A 1 80 ? -5.497 -6.608 13.360 1.00 95.88 80 GLU A O 1
ATOM 666 N N . PRO A 1 81 ? -6.323 -8.155 14.746 1.00 93.81 81 PRO A N 1
ATOM 667 C CA . PRO A 1 81 ? -6.881 -7.163 15.652 1.00 93.81 81 PRO A CA 1
ATOM 668 C C . PRO A 1 81 ? -5.768 -6.457 16.438 1.00 93.81 81 PRO A C 1
ATOM 670 O O . PRO A 1 81 ? -4.801 -7.075 16.875 1.00 93.81 81 PRO A O 1
ATOM 673 N N . SER A 1 82 ? -5.950 -5.164 16.697 1.00 91.00 82 SER A N 1
ATOM 674 C CA . SER A 1 82 ? -5.034 -4.351 17.496 1.00 91.00 82 SER A CA 1
ATOM 675 C C . SER A 1 82 ? -5.813 -3.535 18.521 1.00 91.00 82 SER A C 1
ATOM 677 O O . SER A 1 82 ? -6.829 -2.926 18.196 1.00 91.00 82 SER A O 1
ATOM 679 N N . GLY A 1 83 ? -5.330 -3.519 19.766 1.00 89.00 83 GLY A N 1
ATOM 680 C CA . GLY A 1 83 ? -5.833 -2.631 20.822 1.00 89.00 83 GLY A CA 1
ATOM 681 C C . GLY A 1 83 ? -5.112 -1.282 20.878 1.00 89.00 83 GLY A C 1
ATOM 682 O O . GLY A 1 83 ? -5.421 -0.462 21.736 1.00 89.00 83 GLY A O 1
ATOM 683 N N . ARG A 1 84 ? -4.121 -1.067 20.004 1.00 92.69 84 ARG A N 1
ATOM 684 C CA . ARG A 1 84 ? -3.254 0.116 20.021 1.00 92.69 84 ARG A CA 1
ATOM 685 C C . ARG A 1 84 ? -3.836 1.299 19.252 1.00 92.69 84 ARG A C 1
ATOM 687 O O . ARG A 1 84 ? -3.581 2.442 19.615 1.00 92.69 84 ARG A O 1
ATOM 694 N N . TRP A 1 85 ? -4.561 1.025 18.174 1.00 95.12 85 TRP A N 1
ATOM 695 C CA . TRP A 1 85 ? -5.030 2.038 17.231 1.00 95.12 85 TRP A CA 1
ATOM 696 C C . TRP A 1 85 ? -6.550 2.168 17.273 1.00 95.12 85 TRP A C 1
ATOM 698 O O . TRP A 1 85 ? -7.260 1.233 17.645 1.00 95.12 85 TRP A O 1
ATOM 708 N N . GLU A 1 86 ? -7.061 3.328 16.869 1.00 96.94 86 GLU A N 1
ATOM 709 C CA . GLU A 1 86 ? -8.500 3.580 16.824 1.00 96.94 86 GLU A CA 1
ATOM 710 C C . GLU A 1 86 ? -9.147 2.717 15.732 1.00 96.94 86 GLU A C 1
ATOM 712 O O . GLU A 1 86 ? -8.810 2.829 14.553 1.00 96.94 86 GLU A O 1
ATOM 717 N N . LEU A 1 87 ? -10.090 1.853 16.108 1.00 97.94 87 LEU A N 1
ATOM 718 C CA . LEU A 1 87 ? -10.848 1.045 15.156 1.00 97.94 87 LEU A CA 1
ATOM 719 C C . LEU A 1 87 ? -11.882 1.915 14.425 1.00 97.94 87 LEU A C 1
ATOM 721 O O . LEU A 1 87 ? -12.826 2.401 15.041 1.00 97.94 87 LEU A O 1
ATOM 725 N N . ILE A 1 88 ? -11.742 2.040 13.104 1.00 96.88 88 ILE A N 1
ATOM 726 C CA . ILE A 1 88 ? -12.702 2.737 12.234 1.00 96.88 88 ILE A CA 1
ATOM 727 C C . ILE A 1 88 ? -13.825 1.787 11.815 1.00 96.88 88 ILE A C 1
ATOM 729 O O . ILE A 1 88 ? -15.005 2.113 11.917 1.00 96.88 88 ILE A O 1
ATOM 733 N N . GLU A 1 89 ? -13.463 0.617 11.287 1.00 97.31 89 GLU A N 1
ATOM 734 C CA . GLU A 1 89 ? -14.427 -0.320 10.708 1.00 97.31 89 GLU A CA 1
ATOM 735 C C . GLU A 1 89 ? -13.949 -1.761 10.913 1.00 97.31 89 GLU A C 1
ATOM 737 O O . GLU A 1 89 ? -12.770 -2.079 10.738 1.00 97.31 89 GLU A O 1
ATOM 742 N N . ARG A 1 90 ? -14.886 -2.645 11.269 1.00 97.88 90 ARG A N 1
ATOM 743 C CA . ARG A 1 90 ? -14.691 -4.099 11.312 1.00 97.88 90 ARG A CA 1
ATOM 744 C C . ARG A 1 90 ? -15.524 -4.733 10.207 1.00 97.88 90 ARG A C 1
ATOM 746 O O . ARG A 1 90 ? -16.749 -4.597 10.198 1.00 97.88 90 ARG A O 1
ATOM 753 N N . LEU A 1 91 ? -14.860 -5.435 9.298 1.00 98.19 91 LEU A N 1
ATOM 754 C CA . LEU A 1 91 ? -15.454 -6.035 8.113 1.00 98.19 91 LEU A CA 1
ATOM 755 C C . LEU A 1 91 ? -15.560 -7.551 8.318 1.00 98.19 91 LEU A C 1
ATOM 757 O O . LEU A 1 91 ? -14.544 -8.213 8.529 1.00 98.19 91 LEU A O 1
ATOM 761 N N . PRO A 1 92 ? -16.777 -8.118 8.285 1.00 97.19 92 PRO A N 1
ATOM 762 C CA . PRO A 1 92 ? -17.006 -9.518 8.643 1.00 97.19 92 PRO A CA 1
ATOM 763 C C . PRO A 1 92 ? -16.518 -10.516 7.589 1.00 97.19 92 PRO A C 1
ATOM 765 O O . PRO A 1 92 ? -16.400 -11.701 7.893 1.00 97.19 92 PRO A O 1
ATOM 768 N N . ILE A 1 93 ? -16.290 -10.065 6.353 1.00 97.88 93 ILE A N 1
ATOM 769 C CA . ILE A 1 93 ? -15.945 -10.936 5.234 1.00 97.88 93 ILE A CA 1
ATOM 770 C C . ILE A 1 93 ? -14.677 -10.402 4.574 1.00 97.88 93 ILE A C 1
ATOM 772 O O . ILE A 1 93 ? -14.641 -9.264 4.101 1.00 97.88 93 ILE A O 1
ATOM 776 N N . VAL A 1 94 ? -13.654 -11.251 4.535 1.00 98.19 94 VAL A N 1
ATOM 777 C CA . VAL A 1 94 ? -12.412 -11.039 3.795 1.00 98.19 94 VAL A CA 1
ATOM 778 C C . VAL A 1 94 ? -12.210 -12.208 2.842 1.00 98.19 94 VAL A C 1
ATOM 780 O O . VAL A 1 94 ? -12.170 -13.360 3.281 1.00 98.19 94 VAL A O 1
ATOM 783 N N . GLU A 1 95 ? -12.080 -11.902 1.554 1.00 97.81 95 GLU A N 1
ATOM 784 C CA . GLU A 1 95 ? -11.815 -12.880 0.494 1.00 97.81 95 GLU A CA 1
ATOM 785 C C . GLU A 1 95 ? -10.513 -12.569 -0.238 1.00 97.81 95 GLU A C 1
ATOM 787 O O . GLU A 1 95 ? -10.167 -11.408 -0.456 1.00 97.81 95 GLU A O 1
ATOM 792 N N . GLU A 1 96 ? -9.803 -13.608 -0.666 1.00 97.19 96 GLU A N 1
ATOM 793 C CA . GLU A 1 96 ? -8.650 -13.434 -1.542 1.00 97.19 96 GLU A CA 1
ATOM 794 C C . GLU A 1 96 ? -9.092 -13.068 -2.958 1.00 97.19 96 GLU A C 1
ATOM 796 O O . GLU A 1 96 ? -9.995 -13.668 -3.539 1.00 97.19 96 GLU A O 1
ATOM 801 N N . GLY A 1 97 ? -8.408 -12.092 -3.541 1.00 95.75 97 GLY A N 1
ATOM 802 C CA . GLY A 1 97 ? -8.634 -11.631 -4.898 1.00 95.75 97 GLY A CA 1
ATOM 803 C C . GLY A 1 97 ? -7.328 -11.319 -5.610 1.00 95.75 97 GLY A C 1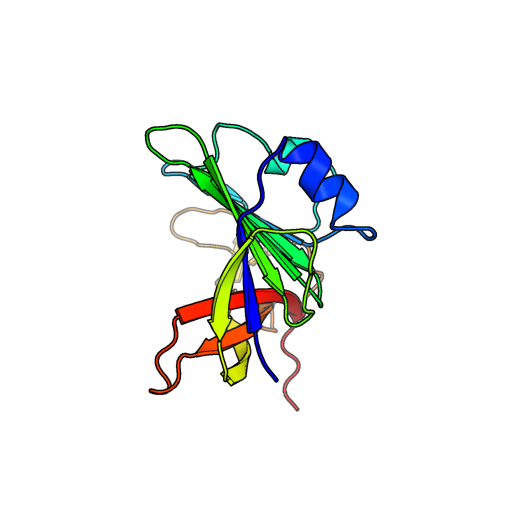
ATOM 804 O O . GLY A 1 97 ? -6.233 -11.370 -5.043 1.00 95.75 97 GLY A O 1
ATOM 805 N N . ARG A 1 98 ? -7.441 -10.975 -6.895 1.00 95.38 98 ARG A N 1
ATOM 806 C CA . ARG A 1 98 ? -6.292 -10.606 -7.727 1.00 95.38 98 ARG A CA 1
ATOM 807 C C . ARG A 1 98 ? -6.620 -9.423 -8.617 1.00 95.38 98 ARG A C 1
ATOM 809 O O . ARG A 1 98 ? -7.728 -9.317 -9.138 1.00 95.38 98 ARG A O 1
ATOM 816 N N . ARG A 1 99 ? -5.646 -8.534 -8.806 1.00 94.25 99 ARG A N 1
ATOM 817 C CA . ARG A 1 99 ? -5.729 -7.411 -9.749 1.00 94.25 99 ARG A CA 1
ATOM 818 C C . ARG A 1 99 ? -4.633 -7.529 -10.792 1.00 94.25 99 ARG A C 1
ATOM 820 O O . ARG A 1 99 ? -3.462 -7.612 -10.444 1.00 94.25 99 ARG A O 1
ATOM 827 N N . VAL A 1 100 ? -5.013 -7.515 -12.064 1.00 91.44 100 VAL A N 1
ATOM 828 C CA . VAL A 1 100 ? -4.062 -7.582 -13.176 1.00 91.44 100 VAL A CA 1
ATOM 829 C C . VAL A 1 100 ? -3.352 -6.236 -13.326 1.00 91.44 100 VAL A C 1
ATOM 831 O O . VAL A 1 100 ? -3.993 -5.205 -13.510 1.00 91.44 100 VAL A O 1
ATOM 834 N N . LEU A 1 101 ? -2.023 -6.261 -13.254 1.00 89.12 101 LEU A N 1
ATOM 835 C CA . LEU A 1 101 ? -1.116 -5.133 -13.445 1.00 89.12 101 LEU A CA 1
ATOM 836 C C . LEU A 1 101 ? -0.360 -5.345 -14.763 1.00 89.12 101 LEU A C 1
ATOM 838 O O . LEU A 1 101 ? 0.823 -5.662 -14.783 1.00 89.12 101 LEU A O 1
ATOM 842 N N . TRP A 1 102 ? -1.062 -5.283 -15.890 1.00 81.50 102 TRP A N 1
ATOM 843 C CA . TRP A 1 102 ? -0.482 -5.650 -17.183 1.00 81.50 102 TRP A CA 1
ATOM 844 C C . TRP A 1 102 ? -0.166 -4.432 -18.045 1.00 81.50 102 TRP A C 1
ATOM 846 O O . TRP A 1 102 ? -0.984 -3.526 -18.188 1.00 81.50 102 TRP A O 1
ATOM 856 N N . GLY A 1 103 ? 1.015 -4.457 -18.658 1.00 77.50 103 GLY A N 1
ATOM 857 C CA . GLY A 1 103 ? 1.411 -3.547 -19.724 1.00 77.50 103 GLY A CA 1
ATOM 858 C C . GLY A 1 103 ? 1.434 -4.269 -21.064 1.00 77.50 103 GLY A C 1
ATOM 859 O O . GLY A 1 103 ? 1.774 -5.451 -21.121 1.00 77.50 103 GLY A O 1
ATOM 860 N N . GLY A 1 104 ? 1.122 -3.557 -22.148 1.00 79.00 104 GLY A N 1
ATOM 861 C CA . GLY A 1 104 ? 1.358 -4.068 -23.497 1.00 79.00 104 GLY A CA 1
ATOM 862 C C . GLY A 1 104 ? 2.847 -4.329 -23.742 1.00 79.00 104 GLY A C 1
ATOM 863 O O . GLY A 1 104 ? 3.711 -3.796 -23.044 1.00 79.00 104 GLY A O 1
ATOM 864 N N . ARG A 1 105 ? 3.165 -5.149 -24.747 1.00 85.31 105 ARG A N 1
ATOM 865 C CA . ARG A 1 105 ? 4.549 -5.297 -25.206 1.00 85.31 105 ARG A CA 1
ATOM 866 C C . ARG A 1 105 ? 4.943 -4.081 -26.026 1.00 85.31 105 ARG A C 1
ATOM 868 O O . ARG A 1 105 ? 4.202 -3.646 -26.904 1.00 85.31 105 ARG A O 1
ATOM 875 N N . MET A 1 106 ? 6.122 -3.556 -25.743 1.00 86.56 106 MET A N 1
ATOM 876 C CA . MET A 1 106 ? 6.712 -2.433 -26.448 1.00 86.56 106 MET A CA 1
ATOM 877 C C . MET A 1 106 ? 8.161 -2.770 -26.778 1.00 86.56 106 MET A C 1
ATOM 879 O O . MET A 1 106 ? 8.880 -3.337 -25.955 1.00 86.56 106 MET A O 1
ATOM 883 N N . ARG A 1 107 ? 8.598 -2.383 -27.977 1.00 84.38 107 ARG A N 1
ATOM 884 C CA . ARG A 1 107 ? 10.001 -2.453 -28.377 1.00 84.38 107 ARG A CA 1
ATOM 885 C C . ARG A 1 107 ? 10.612 -1.059 -28.328 1.00 84.38 107 ARG A C 1
ATOM 887 O O . ARG A 1 107 ? 10.143 -0.167 -29.031 1.00 84.38 107 ARG A O 1
ATOM 894 N N . LEU A 1 108 ? 11.663 -0.886 -27.533 1.00 80.19 108 LEU A N 1
ATOM 895 C CA . LEU A 1 108 ? 12.435 0.352 -27.446 1.00 80.19 108 LEU A CA 1
ATOM 896 C C . LEU A 1 108 ? 13.886 0.052 -27.848 1.00 80.19 108 LEU A C 1
ATOM 898 O O . LEU A 1 108 ? 14.629 -0.615 -27.126 1.00 80.19 108 LEU A O 1
ATOM 902 N N . GLY A 1 109 ? 14.276 0.490 -29.048 1.00 84.12 109 GLY A N 1
ATOM 903 C CA . GLY A 1 109 ? 15.545 0.091 -29.662 1.00 84.12 109 GLY A CA 1
ATOM 904 C C . GLY A 1 109 ? 15.602 -1.423 -29.905 1.00 84.12 109 GLY A C 1
ATOM 905 O O . GLY A 1 109 ? 14.768 -1.968 -30.626 1.00 84.12 109 GLY A O 1
ATOM 906 N N . LEU A 1 110 ? 16.583 -2.094 -29.291 1.00 84.62 110 LEU A N 1
ATOM 907 C CA . LEU A 1 110 ? 16.777 -3.550 -29.375 1.00 84.62 110 LEU A CA 1
ATOM 908 C C . LEU A 1 110 ? 16.141 -4.333 -28.213 1.00 84.62 110 LEU A C 1
ATOM 910 O O . LEU A 1 110 ? 16.246 -5.555 -28.188 1.00 84.62 110 LEU A O 1
ATOM 914 N N . LYS A 1 111 ? 15.508 -3.661 -27.242 1.00 86.06 111 LYS A N 1
ATOM 915 C CA . LYS A 1 111 ? 14.920 -4.312 -26.062 1.00 86.06 111 LYS A CA 1
ATOM 916 C C . LYS A 1 111 ? 13.400 -4.389 -26.178 1.00 86.06 111 LYS A C 1
ATOM 918 O O . LYS A 1 111 ? 12.749 -3.397 -26.512 1.00 86.06 111 LYS A O 1
ATOM 923 N N . GLU A 1 112 ? 12.842 -5.553 -25.864 1.00 88.00 112 GLU A N 1
ATOM 924 C CA . GLU A 1 112 ? 11.414 -5.712 -25.587 1.00 88.00 112 GLU A CA 1
ATOM 925 C C . GLU A 1 112 ? 11.147 -5.522 -24.095 1.00 88.00 112 GLU A C 1
ATOM 927 O O . GLU A 1 112 ? 11.944 -5.925 -23.249 1.00 88.00 112 GLU A O 1
ATOM 932 N N . MET A 1 113 ? 10.030 -4.877 -23.769 1.00 88.44 113 MET A N 1
ATOM 933 C CA . MET A 1 113 ? 9.625 -4.592 -22.394 1.00 88.44 113 MET A CA 1
ATOM 934 C C . MET A 1 113 ? 8.114 -4.368 -22.288 1.00 88.44 113 MET A C 1
ATOM 936 O O . MET A 1 113 ? 7.417 -4.251 -23.298 1.00 88.44 113 MET A O 1
ATOM 940 N N . ARG A 1 114 ? 7.598 -4.284 -21.057 1.00 88.94 114 ARG A N 1
ATOM 941 C CA . ARG A 1 114 ? 6.225 -3.825 -20.801 1.00 88.94 114 ARG A CA 1
ATOM 942 C C . ARG A 1 114 ? 6.165 -2.306 -20.949 1.00 88.94 114 ARG A C 1
ATOM 944 O O . ARG A 1 114 ? 7.010 -1.608 -20.395 1.00 88.94 114 ARG A O 1
ATOM 951 N N . GLY A 1 115 ? 5.183 -1.792 -21.680 1.00 84.25 115 GLY A N 1
ATOM 952 C CA . GLY A 1 115 ? 5.082 -0.366 -21.979 1.00 84.25 115 GLY A CA 1
ATOM 953 C C . GLY A 1 115 ? 3.778 0.035 -22.661 1.00 84.25 115 GLY A C 1
ATOM 954 O O . GLY A 1 115 ? 2.949 -0.804 -23.017 1.00 84.25 115 GLY A O 1
ATOM 955 N N . VAL A 1 116 ? 3.610 1.341 -22.858 1.00 76.00 116 VAL A N 1
ATOM 956 C CA . VAL A 1 116 ? 2.506 1.929 -23.630 1.00 76.00 116 VAL A CA 1
ATOM 957 C C . VAL A 1 116 ? 3.090 2.610 -24.865 1.00 76.00 116 VAL A C 1
ATOM 959 O O . 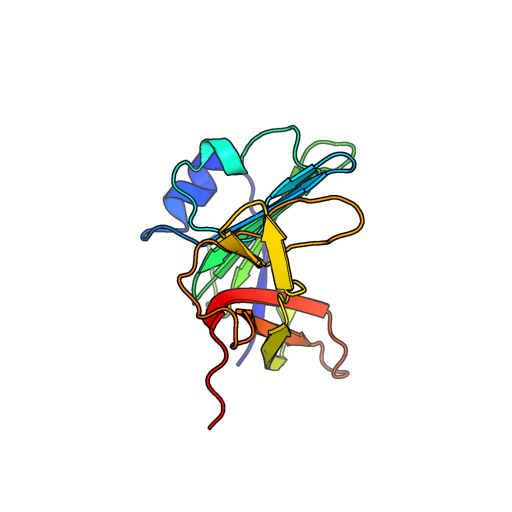VAL A 1 116 ? 3.899 3.520 -24.743 1.00 76.00 116 VAL A O 1
ATOM 962 N N . VAL A 1 117 ? 2.684 2.183 -26.063 1.00 61.34 117 VAL A N 1
ATOM 963 C CA . VAL A 1 117 ? 3.284 2.661 -27.327 1.00 61.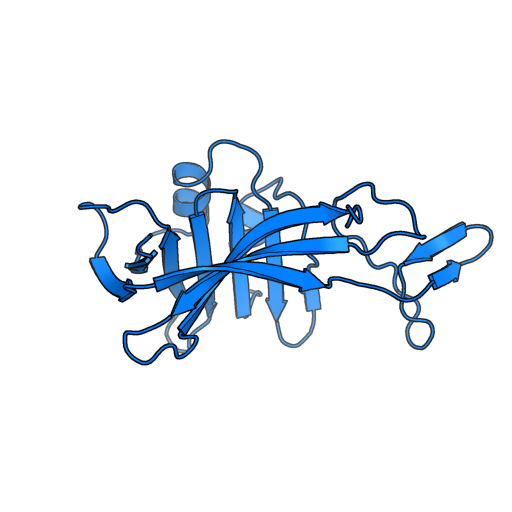34 117 VAL A CA 1
ATOM 964 C C . VAL A 1 117 ? 2.958 4.132 -27.608 1.00 61.34 117 VAL A C 1
ATOM 966 O O . VAL A 1 117 ? 3.817 4.862 -28.090 1.00 61.34 117 VAL A O 1
ATOM 969 N N . GLY A 1 118 ? 1.744 4.588 -27.274 1.00 68.00 118 GLY A N 1
ATOM 970 C CA . GLY A 1 118 ? 1.316 5.976 -27.509 1.00 68.00 118 GLY A CA 1
ATOM 971 C C . GLY A 1 118 ? 2.073 7.022 -26.682 1.00 68.00 118 GLY A C 1
ATOM 972 O O . GLY A 1 118 ? 2.076 8.194 -27.040 1.00 68.00 118 GLY A O 1
ATOM 973 N N . PHE A 1 119 ? 2.730 6.599 -25.598 1.00 67.81 119 PHE A N 1
ATOM 974 C CA . PHE A 1 119 ? 3.598 7.432 -24.769 1.00 67.81 119 PHE A CA 1
ATOM 975 C C . PHE A 1 119 ? 4.719 6.533 -24.227 1.00 67.81 119 PHE A C 1
ATOM 977 O O . PHE A 1 119 ? 4.523 5.904 -23.183 1.00 67.81 119 PHE A O 1
ATOM 984 N N . PRO A 1 120 ? 5.842 6.378 -24.961 1.00 70.12 120 PRO A N 1
ATOM 985 C CA . PRO A 1 120 ? 6.796 5.295 -24.743 1.00 70.12 120 PRO A CA 1
ATOM 986 C C . PRO A 1 120 ? 7.452 5.403 -23.368 1.00 70.12 120 PRO A C 1
ATOM 988 O O . PRO A 1 120 ? 8.452 6.091 -23.172 1.00 70.12 120 PRO A O 1
ATOM 991 N N . ARG A 1 121 ? 6.864 4.697 -22.404 1.00 78.94 121 ARG A N 1
ATOM 992 C CA . ARG A 1 121 ? 7.323 4.607 -21.023 1.00 78.94 121 ARG A CA 1
ATOM 993 C C . ARG A 1 121 ? 7.393 3.133 -20.623 1.00 78.94 121 ARG A C 1
ATOM 995 O O . ARG A 1 121 ? 6.375 2.441 -20.730 1.00 78.94 121 ARG A O 1
ATOM 1002 N N . PRO A 1 122 ? 8.558 2.649 -20.161 1.00 86.00 122 PRO A N 1
ATOM 1003 C CA . PRO A 1 122 ? 8.664 1.338 -19.535 1.00 86.00 122 PRO A CA 1
ATOM 1004 C C . PRO A 1 122 ? 7.763 1.254 -18.295 1.00 86.00 122 PRO A C 1
ATOM 1006 O O . PRO A 1 122 ? 7.713 2.190 -17.493 1.00 86.00 122 PRO A O 1
ATOM 1009 N N . LEU A 1 123 ? 7.046 0.142 -18.139 1.00 89.31 123 LEU A N 1
ATOM 1010 C CA . LEU A 1 123 ? 6.266 -0.159 -16.939 1.00 89.31 123 LEU A CA 1
ATOM 1011 C C . LEU A 1 123 ? 7.025 -1.181 -16.089 1.00 89.31 123 LEU A C 1
ATOM 1013 O O . LEU A 1 123 ? 7.082 -2.366 -16.423 1.00 89.31 123 LEU A O 1
ATOM 1017 N N . GLU A 1 124 ? 7.604 -0.701 -14.993 1.00 88.19 124 GLU A N 1
ATOM 1018 C CA . GLU A 1 124 ? 8.411 -1.485 -14.060 1.00 88.19 124 GLU A CA 1
ATOM 1019 C C . GLU A 1 124 ? 7.645 -1.684 -12.748 1.00 88.19 124 GLU A C 1
ATOM 1021 O O . GLU A 1 124 ? 7.305 -0.716 -12.071 1.00 88.19 124 GLU A O 1
ATOM 1026 N N . TYR A 1 125 ? 7.364 -2.944 -12.405 1.00 89.25 125 TYR A N 1
ATOM 1027 C CA . TYR A 1 125 ? 6.578 -3.331 -11.223 1.00 89.25 125 TYR A CA 1
ATOM 1028 C C . TYR A 1 125 ? 7.443 -3.885 -10.075 1.00 89.25 125 TYR A C 1
ATOM 1030 O O . TYR A 1 125 ? 6.940 -4.569 -9.186 1.00 89.25 125 TYR A O 1
ATOM 1038 N N . GLY A 1 126 ? 8.763 -3.670 -10.133 1.00 86.69 126 GLY A N 1
ATOM 1039 C CA . GLY A 1 126 ? 9.703 -4.143 -9.112 1.00 86.69 126 GLY A CA 1
ATOM 1040 C C . GLY A 1 126 ? 9.768 -5.667 -8.939 1.00 86.69 126 GLY A C 1
ATOM 1041 O O . GLY A 1 126 ? 10.243 -6.132 -7.910 1.00 86.69 126 GLY A O 1
ATOM 1042 N N . VAL A 1 127 ? 9.287 -6.435 -9.923 1.00 88.81 127 VAL A N 1
ATOM 1043 C CA . VAL A 1 127 ? 9.306 -7.903 -9.941 1.00 88.81 127 VAL A CA 1
ATOM 1044 C C . VAL A 1 127 ? 9.891 -8.418 -11.251 1.00 88.81 127 VAL A C 1
ATOM 1046 O O . VAL A 1 127 ? 9.636 -7.851 -12.317 1.00 88.81 127 VAL A O 1
ATOM 1049 N N . ASP A 1 128 ? 10.644 -9.513 -11.173 1.00 87.81 128 ASP A N 1
ATOM 1050 C CA . ASP A 1 128 ? 11.192 -10.193 -12.346 1.00 87.81 128 ASP A CA 1
ATOM 1051 C C . ASP A 1 128 ? 10.183 -11.217 -12.883 1.00 87.81 128 ASP A C 1
ATOM 1053 O O . ASP A 1 128 ? 10.070 -12.344 -12.398 1.00 87.81 128 ASP A O 1
ATOM 1057 N N . VAL A 1 129 ? 9.368 -10.784 -13.847 1.00 86.50 129 VAL A N 1
ATOM 1058 C CA . VAL A 1 129 ? 8.322 -11.610 -14.465 1.00 86.50 129 VAL A CA 1
ATOM 1059 C C . VAL A 1 129 ? 8.513 -11.612 -15.985 1.00 86.50 129 VAL A C 1
ATOM 1061 O O . VAL A 1 129 ? 8.476 -10.527 -16.583 1.00 86.50 129 VAL A O 1
ATOM 1064 N N . PRO A 1 130 ? 8.607 -12.790 -16.641 1.00 88.00 130 PRO A N 1
ATOM 1065 C CA . PRO A 1 130 ? 8.728 -12.900 -18.099 1.00 88.00 130 PRO A CA 1
ATOM 1066 C C . PRO A 1 130 ? 7.650 -12.107 -18.839 1.00 88.00 130 PRO A C 1
ATOM 1068 O O . PRO A 1 130 ? 6.505 -12.079 -18.391 1.00 88.00 130 PRO A O 1
ATOM 1071 N N . LEU A 1 131 ? 7.980 -11.478 -19.972 1.00 87.62 131 LEU A N 1
ATOM 1072 C CA . LEU A 1 131 ? 7.077 -10.593 -20.733 1.00 87.62 131 LEU A CA 1
ATOM 1073 C C . LEU A 1 131 ? 5.836 -11.303 -21.302 1.00 87.62 131 LEU A C 1
ATOM 1075 O O . LEU A 1 131 ? 4.933 -10.665 -21.839 1.00 87.62 131 LEU A O 1
ATOM 1079 N N . GLU A 1 132 ? 5.798 -12.629 -21.253 1.00 85.94 132 GLU A N 1
ATOM 1080 C CA . GLU A 1 132 ? 4.686 -13.509 -21.621 1.00 85.94 132 GLU A CA 1
ATOM 1081 C C . GLU A 1 132 ? 3.648 -13.633 -20.504 1.00 85.94 132 GLU A C 1
ATOM 1083 O O . GLU A 1 132 ? 2.513 -14.017 -20.772 1.00 85.94 132 GLU A O 1
ATOM 1088 N N . ARG A 1 133 ? 4.022 -13.332 -19.254 1.00 87.06 133 ARG A N 1
ATOM 1089 C CA . ARG A 1 133 ? 3.197 -13.617 -18.076 1.00 87.06 133 ARG A CA 1
ATOM 1090 C C . ARG A 1 133 ? 2.645 -12.355 -17.431 1.00 87.06 133 ARG A C 1
ATOM 1092 O O . ARG A 1 133 ? 3.439 -11.450 -17.152 1.00 87.06 133 ARG A O 1
ATOM 1099 N N . PRO A 1 134 ? 1.339 -12.309 -17.108 1.00 88.25 134 PRO A N 1
ATOM 1100 C CA . PRO A 1 134 ? 0.750 -11.188 -16.390 1.00 88.25 134 PRO A CA 1
ATOM 1101 C C . PRO A 1 134 ? 1.501 -10.894 -15.094 1.00 88.25 134 PRO A C 1
ATOM 1103 O O . PRO A 1 134 ? 1.856 -11.821 -14.370 1.00 88.25 134 PRO A O 1
ATOM 1106 N N . VAL A 1 135 ? 1.692 -9.614 -14.781 1.00 91.81 135 VAL A N 1
ATOM 1107 C CA . VAL A 1 135 ? 1.979 -9.204 -13.403 1.00 91.81 135 VAL A CA 1
ATOM 1108 C C . VAL A 1 135 ? 0.635 -9.004 -12.720 1.00 91.81 135 VAL A C 1
ATOM 1110 O O . VAL A 1 135 ? -0.295 -8.447 -13.310 1.00 91.81 135 VAL A O 1
ATOM 1113 N N . VAL A 1 136 ? 0.504 -9.495 -11.498 1.00 93.81 136 VAL A N 1
ATOM 1114 C CA . VAL A 1 136 ? -0.716 -9.394 -10.704 1.00 93.81 136 VAL A CA 1
ATOM 1115 C C . VAL A 1 136 ? -0.385 -8.888 -9.308 1.00 93.81 136 VAL A C 1
ATOM 1117 O O . VAL A 1 136 ? 0.694 -9.139 -8.779 1.00 93.81 136 VAL A O 1
ATOM 1120 N N . ALA A 1 137 ? -1.328 -8.175 -8.704 1.00 96.06 137 ALA A N 1
ATOM 1121 C CA . ALA A 1 137 ? -1.343 -7.953 -7.269 1.00 96.06 137 ALA A CA 1
ATOM 1122 C C . ALA A 1 137 ? -2.263 -8.986 -6.617 1.00 96.06 137 ALA A C 1
ATOM 1124 O O . ALA A 1 137 ? -3.448 -9.051 -6.971 1.00 96.06 137 ALA A O 1
ATOM 1125 N N . ARG A 1 138 ? -1.746 -9.745 -5.647 1.00 96.50 138 ARG A N 1
ATOM 1126 C CA . ARG A 1 138 ? -2.581 -10.460 -4.677 1.00 96.50 138 ARG A CA 1
ATOM 1127 C C . ARG A 1 138 ? -3.186 -9.425 -3.737 1.00 96.50 138 ARG A C 1
ATOM 1129 O O . ARG A 1 138 ? -2.485 -8.534 -3.249 1.00 96.50 138 ARG A O 1
ATOM 1136 N N . VAL A 1 139 ? -4.495 -9.514 -3.536 1.00 98.06 139 VAL A N 1
ATOM 1137 C CA . VAL A 1 139 ? -5.250 -8.572 -2.712 1.00 98.06 139 VAL A CA 1
ATOM 1138 C C . VAL A 1 139 ? -6.230 -9.308 -1.808 1.00 98.06 139 VAL A C 1
ATOM 1140 O O . VAL A 1 139 ? -6.648 -10.420 -2.119 1.00 98.06 139 VAL A O 1
ATOM 1143 N N . PHE A 1 140 ? -6.656 -8.647 -0.742 1.00 98.38 140 PHE A N 1
ATOM 1144 C CA . PHE A 1 140 ? -7.767 -9.072 0.097 1.00 98.38 140 PHE A CA 1
ATOM 1145 C C . PHE A 1 140 ? -8.938 -8.098 -0.064 1.00 98.38 140 PHE A C 1
ATOM 1147 O O . PHE A 1 140 ? -8.780 -6.874 -0.021 1.00 98.38 140 PHE A O 1
ATOM 1154 N N . LEU A 1 141 ? -10.120 -8.648 -0.319 1.00 98.38 141 LEU A N 1
ATOM 1155 C CA . LEU A 1 141 ? -11.367 -7.940 -0.572 1.00 98.38 141 LEU A CA 1
ATOM 1156 C C . LEU A 1 141 ? -12.169 -7.891 0.723 1.00 98.38 141 LEU A C 1
ATOM 1158 O O . LEU A 1 141 ? -12.678 -8.910 1.180 1.00 98.38 141 LEU A O 1
ATOM 1162 N N . TYR A 1 142 ? -12.270 -6.708 1.320 1.00 98.38 142 TYR A N 1
ATOM 1163 C CA . TYR A 1 142 ? -13.004 -6.516 2.564 1.00 98.38 142 TYR A CA 1
ATOM 1164 C C . TYR A 1 142 ? -14.433 -6.116 2.223 1.00 98.38 142 TYR A C 1
ATOM 1166 O O . TYR A 1 142 ? -14.655 -5.081 1.581 1.00 98.38 142 TYR 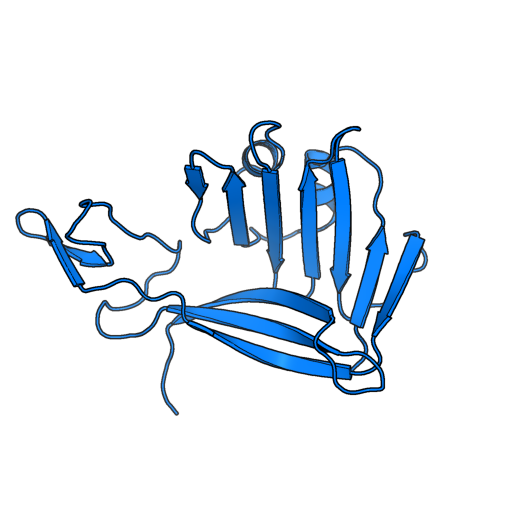A O 1
ATOM 1174 N N . MET A 1 143 ? -15.397 -6.913 2.666 1.00 98.31 143 MET A N 1
ATOM 1175 C CA . MET A 1 143 ? -16.811 -6.724 2.371 1.00 98.31 143 MET A CA 1
ATOM 1176 C C . MET A 1 143 ? -17.629 -6.520 3.641 1.00 98.31 143 MET A C 1
ATOM 1178 O O . MET A 1 143 ? -17.305 -7.034 4.714 1.00 98.31 143 MET A O 1
ATOM 1182 N N . ASP A 1 144 ? -18.709 -5.754 3.511 1.00 97.38 144 ASP A N 1
ATOM 1183 C CA . ASP A 1 144 ? -19.686 -5.602 4.584 1.00 97.38 144 ASP A CA 1
ATOM 1184 C C . ASP A 1 144 ? -20.645 -6.806 4.673 1.00 97.38 144 ASP A C 1
ATOM 1186 O O . ASP A 1 144 ? -20.567 -7.765 3.905 1.00 97.38 144 ASP A O 1
ATOM 1190 N N . ARG A 1 145 ? -21.593 -6.756 5.619 1.00 96.44 145 ARG A N 1
ATOM 1191 C CA . ARG A 1 145 ? -22.597 -7.819 5.827 1.00 96.44 145 ARG A CA 1
ATOM 1192 C C . ARG A 1 145 ? -23.532 -8.044 4.633 1.00 96.44 145 ARG A C 1
ATOM 1194 O O . ARG A 1 145 ? -24.209 -9.064 4.598 1.00 96.44 145 ARG A O 1
ATOM 1201 N N . LEU A 1 146 ? -23.601 -7.098 3.698 1.00 97.44 146 LEU A N 1
ATOM 1202 C CA . LEU A 1 146 ? -24.403 -7.190 2.479 1.00 97.44 146 LEU A CA 1
ATOM 1203 C C . LEU A 1 146 ? -23.552 -7.614 1.272 1.00 97.44 146 LEU A C 1
ATOM 1205 O O . LEU A 1 146 ? -24.010 -7.493 0.139 1.00 97.44 146 LEU A O 1
ATOM 1209 N N . VAL A 1 147 ? -22.324 -8.099 1.506 1.00 96.00 147 VAL A N 1
ATOM 1210 C CA . VAL A 1 147 ? -21.382 -8.550 0.469 1.00 96.00 147 VAL A CA 1
ATOM 1211 C C . VAL A 1 147 ? -21.011 -7.412 -0.495 1.00 96.00 147 VAL A C 1
ATOM 1213 O O . VAL A 1 147 ? -20.715 -7.614 -1.671 1.00 96.00 147 VAL A O 1
ATOM 1216 N N . ARG A 1 148 ? -21.024 -6.165 -0.008 1.00 97.38 148 ARG A N 1
ATOM 1217 C CA . ARG A 1 148 ? -20.565 -5.008 -0.786 1.00 97.38 148 ARG A CA 1
ATOM 1218 C C . ARG A 1 148 ? -19.092 -4.775 -0.505 1.00 97.38 148 ARG A C 1
ATOM 1220 O O . ARG A 1 148 ? -18.692 -4.686 0.655 1.00 97.38 148 ARG A O 1
ATOM 1227 N N . LEU A 1 149 ? -18.294 -4.623 -1.561 1.00 97.69 149 LEU A N 1
ATOM 1228 C CA . LEU A 1 149 ? -16.874 -4.303 -1.445 1.00 97.69 149 LEU A CA 1
ATOM 1229 C C . LEU A 1 149 ? -16.681 -2.928 -0.790 1.00 97.69 149 LEU A C 1
ATOM 1231 O O . LEU A 1 149 ? -17.153 -1.914 -1.303 1.00 97.69 149 LEU A O 1
ATOM 1235 N N . ARG A 1 150 ? -15.957 -2.902 0.330 1.00 97.94 150 ARG A N 1
ATOM 1236 C CA . ARG A 1 150 ? -15.627 -1.688 1.090 1.00 97.94 150 ARG A CA 1
ATOM 1237 C C . ARG A 1 150 ? -14.176 -1.281 0.874 1.00 97.94 150 ARG A C 1
ATOM 1239 O O . ARG A 1 150 ? -13.893 -0.119 0.589 1.00 97.94 150 ARG A O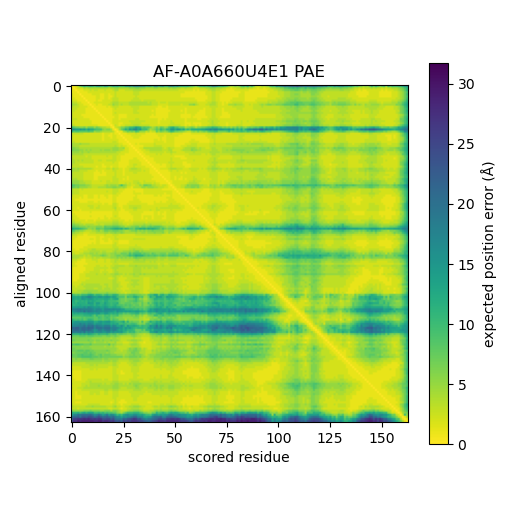 1
ATOM 1246 N N . TYR A 1 151 ? -13.262 -2.249 0.947 1.00 97.88 151 TYR A N 1
ATOM 1247 C CA . TYR A 1 151 ? -11.829 -2.010 0.798 1.00 97.88 151 TYR A CA 1
ATOM 1248 C C . TYR A 1 151 ? -11.142 -3.115 -0.008 1.00 97.88 151 TYR A C 1
ATOM 1250 O O . TYR A 1 151 ? -11.567 -4.264 -0.007 1.00 97.88 151 TYR A O 1
ATOM 1258 N N . VAL A 1 152 ? -10.043 -2.755 -0.676 1.00 98.00 152 VAL A N 1
ATOM 1259 C CA . VAL A 1 152 ? -9.107 -3.704 -1.295 1.00 98.00 152 VAL A CA 1
ATOM 1260 C C . VAL A 1 152 ? -7.735 -3.494 -0.681 1.00 98.00 152 VAL A C 1
ATOM 1262 O O . VAL A 1 152 ? -7.128 -2.453 -0.947 1.00 98.00 152 VAL A O 1
ATOM 1265 N N . ARG A 1 153 ? -7.274 -4.447 0.125 1.00 98.06 153 ARG A N 1
ATOM 1266 C CA . ARG A 1 153 ? -5.948 -4.450 0.744 1.00 98.06 153 ARG A CA 1
ATOM 1267 C C . ARG A 1 153 ? -4.954 -5.119 -0.197 1.00 98.06 153 ARG A C 1
ATOM 1269 O O . ARG A 1 153 ? -5.158 -6.270 -0.568 1.00 98.06 153 ARG A O 1
ATOM 1276 N N . TYR A 1 154 ? -3.909 -4.418 -0.615 1.00 97.94 154 TYR A N 1
ATOM 1277 C CA . TYR A 1 154 ? -2.824 -5.035 -1.373 1.00 97.94 154 TYR A CA 1
ATOM 1278 C C . TYR A 1 154 ? -1.944 -5.870 -0.439 1.00 97.94 154 TYR A C 1
ATOM 1280 O O . TYR A 1 154 ? -1.781 -5.514 0.726 1.00 97.94 154 TYR A O 1
ATOM 1288 N N . ALA A 1 155 ? -1.434 -6.993 -0.947 1.00 96.31 155 ALA A N 1
ATOM 1289 C CA . ALA A 1 155 ? -0.604 -7.914 -0.173 1.00 96.31 155 ALA A CA 1
ATOM 1290 C C . ALA A 1 155 ? 0.772 -8.134 -0.812 1.00 96.31 155 ALA A C 1
ATOM 1292 O O . ALA A 1 155 ? 1.806 -7.924 -0.190 1.00 96.31 155 ALA A O 1
ATOM 1293 N N . ARG A 1 156 ? 0.798 -8.500 -2.097 1.00 94.69 156 ARG A N 1
ATOM 1294 C CA . ARG A 1 156 ? 2.044 -8.789 -2.815 1.00 94.69 156 ARG A CA 1
ATOM 1295 C C . ARG A 1 156 ? 1.890 -8.558 -4.310 1.00 94.69 156 ARG A C 1
ATOM 1297 O O . ARG A 1 156 ? 0.785 -8.662 -4.844 1.00 94.69 156 ARG A O 1
ATOM 1304 N N . ILE A 1 157 ? 3.003 -8.267 -4.979 1.00 94.06 157 ILE A N 1
ATOM 1305 C CA . ILE A 1 157 ? 3.109 -8.245 -6.439 1.00 94.06 157 ILE A CA 1
ATOM 1306 C C . ILE A 1 157 ? 3.834 -9.508 -6.899 1.00 94.06 157 ILE A C 1
ATOM 1308 O O . ILE A 1 157 ? 4.893 -9.843 -6.376 1.00 94.06 157 ILE A O 1
ATOM 1312 N N . GLU A 1 158 ? 3.271 -10.212 -7.874 1.00 90.56 158 GLU A N 1
ATOM 1313 C CA . GLU A 1 158 ? 3.815 -11.478 -8.363 1.00 90.56 158 GLU A CA 1
ATOM 1314 C C . GLU A 1 158 ? 3.496 -11.703 -9.847 1.00 90.56 158 GLU A C 1
ATOM 1316 O O . GLU A 1 158 ? 2.684 -11.001 -10.455 1.00 90.56 158 GLU A O 1
ATOM 1321 N N . GLY A 1 159 ? 4.163 -12.683 -10.456 1.00 82.19 159 GLY A N 1
ATOM 1322 C CA . GLY A 1 159 ? 3.806 -13.164 -11.787 1.00 82.19 159 GLY A CA 1
ATOM 1323 C C . GLY A 1 159 ? 2.642 -14.149 -11.717 1.00 82.19 159 GLY A C 1
ATOM 1324 O O . GLY A 1 159 ? 2.616 -15.029 -10.863 1.00 82.19 159 GLY A O 1
ATOM 1325 N N . TRP A 1 160 ? 1.701 -14.052 -12.652 1.00 72.81 160 TRP A N 1
ATOM 1326 C CA . TRP A 1 160 ? 0.641 -15.044 -12.796 1.00 72.81 160 TRP A CA 1
ATOM 1327 C C . TRP A 1 160 ? 1.202 -16.338 -13.398 1.00 72.81 160 TRP A C 1
ATOM 1329 O O . TRP A 1 160 ? 1.578 -16.381 -14.573 1.00 72.81 160 TRP A O 1
ATOM 1339 N N . GLY A 1 161 ? 1.258 -17.395 -12.588 1.00 59.28 161 GLY A N 1
ATOM 1340 C CA . GLY A 1 161 ? 1.380 -18.774 -13.053 1.00 59.28 161 GLY A CA 1
ATOM 1341 C C . GLY A 1 161 ? -0.012 -19.389 -13.114 1.00 59.28 161 GLY A C 1
ATOM 1342 O O . GLY A 1 161 ? -0.674 -19.491 -12.085 1.00 59.28 161 GLY A O 1
ATOM 1343 N N . GLY A 1 162 ? -0.481 -19.755 -14.307 1.00 47.84 162 GLY A N 1
ATOM 1344 C CA . GLY A 1 162 ? -1.677 -20.588 -14.418 1.00 47.84 162 GLY A CA 1
ATOM 1345 C C . GLY A 1 162 ? -1.399 -21.950 -13.783 1.00 47.84 162 GLY A C 1
ATOM 1346 O O . GLY A 1 162 ? -0.385 -22.566 -14.112 1.00 47.84 162 GLY A O 1
ATOM 1347 N N . GLY A 1 163 ? -2.260 -22.362 -12.852 1.00 37.91 163 GLY A N 1
ATOM 1348 C CA . GLY A 1 163 ? -2.460 -23.779 -12.545 1.00 37.91 163 GLY A CA 1
ATOM 1349 C C . GLY A 1 163 ? -3.289 -24.443 -13.633 1.00 37.91 163 GLY A C 1
ATOM 1350 O O . GLY A 1 163 ? -4.051 -23.709 -14.307 1.00 37.91 163 GLY A O 1
#

Solvent-accessible surface area (backbone atoms only — not comparable to full-atom values): 9290 Å² total; per-residue (Å²): 94,48,30,37,31,26,45,58,87,79,60,58,40,59,51,47,61,71,73,48,92,64,72,31,36,27,34,35,34,38,99,90,48,75,48,59,45,23,66,47,90,48,52,61,72,70,49,41,87,81,43,42,33,31,38,41,22,32,84,66,36,22,43,36,42,33,57,51,99,91,49,70,51,36,36,39,36,26,64,68,90,67,93,85,48,52,77,73,47,79,22,73,36,47,42,87,47,75,44,83,58,71,61,50,85,30,75,60,91,94,43,77,45,36,19,42,80,96,60,83,41,80,62,67,57,70,65,99,52,62,96,91,42,49,35,28,32,40,27,37,39,27,16,44,96,82,72,44,82,75,47,77,40,52,26,48,76,47,62,58,72,84,128

Nearest PDB structures (foldseek):
  8s9x-assembly1_B  TM=6.848E-01  e=4.978E-08  Synechocystis sp. PCC 6803
  8s9v-assembly1_B  TM=6.520E-01  e=6.811E-08  Synechocystis sp. PCC 6803

Sequence (163 aa):
MEGYVFKLEGDPVELISELFDERPFWFAWNELKIKLPSPLDDPAEAAREDWDLVRVFDDGRELRIVKRSEGRSICLLTEEPSGRWELIERLPIVEEGRRVLWGGRMRLGLKEMRGVVGFPRPLEYGVDVPLERPVVARVFLYMDRLVRLRYVRYARIEGWGGG

Radius of gyration: 16.96 Å; Cα contacts (8 Å, |Δi|>4): 364; chains: 1; bounding box: 41×43×50 Å

Secondary structure (DSSP, 8-state):
--EEEEEE-S-HHHHHHHH-SS--EEEEE-SS-EEEEEE-S-HHHHH-TT-SEEEEE-SSEEEEEEEETTEEEEEEEESS--SSSEEEEEESEEEEEEEE---EEEEETTEEEEEETTTTEE---SS---TTS-EEEEEEEEE-TT--EEEEEEEEEEE----